Protein AF-A0A6G2D8X6-F1 (afdb_monomer_lite)

Foldseek 3Di:
DDDDDDPPPHPNCQCPPPPHCNVVVVVVVVVVVVVVVVVVVVVVVVD

pLDDT: mean 95.48, std 5.44, range [64.06, 98.69]

InterPro domains:
  IPR006131 Aspartate/ornithine carbamoyltransferase, Asp/Orn-binding domain [PF00185] (1-39)
  IPR036901 Aspartate/ornithine carbamoyltransferase superfamily [G3DSA:3.40.50.1370] (1-28)
  IPR036901 Aspartate/ornithine carbamoyltransferase superfamily [G3DSA:3.40.50.1370] (29-38)
  IPR036901 Aspartate/ornithine carbamoyltransferase superfamily [SSF53671] (1-42)

Radius of gyration: 16.21 Å; chains: 1; bounding box: 30×18×42 Å

Sequence (47 aa):
PAPVHRDVEIADHLVEAPKSRIVQQMTNGVFVRMAILESVLTYRNAK

Secondary structure (DSSP, 8-state):
-----BTTTB-HHHHSSTT--HHHHHHHHHHHHHHHHHHHHHHHHT-

Structure (mmCIF, N/CA/C/O backbone):
data_AF-A0A6G2D8X6-F1
#
_entry.id   AF-A0A6G2D8X6-F1
#
loop_
_atom_site.group_PDB
_atom_site.id
_atom_site.type_symbol
_atom_site.label_atom_id
_atom_site.label_alt_id
_atom_site.label_comp_id
_atom_site.label_asym_id
_atom_site.label_entity_id
_atom_site.label_seq_id
_atom_site.pdbx_PDB_ins_code
_atom_site.Cartn_x
_atom_site.Cartn_y
_atom_site.Cartn_z
_atom_site.occupancy
_atom_site.B_iso_or_equiv
_atom_site.auth_seq_id
_atom_site.auth_comp_id
_atom_site.auth_asym_id
_atom_site.auth_atom_id
_atom_site.pdbx_PDB_model_num
ATOM 1 N N . PRO A 1 1 ? -3.275 -3.718 -2.675 1.00 84.00 1 PRO A N 1
ATOM 2 C CA . PRO A 1 1 ? -2.403 -3.180 -3.750 1.00 84.00 1 PRO A CA 1
ATOM 3 C C . PRO A 1 1 ? -1.444 -4.224 -4.336 1.00 84.00 1 PRO A C 1
ATOM 5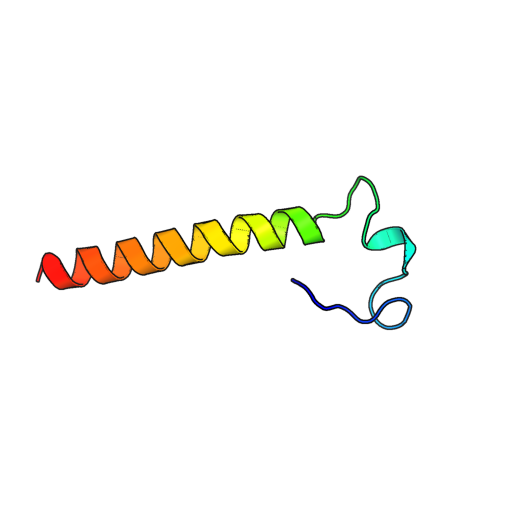 O O . PRO A 1 1 ? -1.258 -4.222 -5.539 1.00 84.00 1 PRO A O 1
ATOM 8 N N . ALA A 1 2 ? -0.861 -5.099 -3.509 1.00 91.25 2 ALA A N 1
ATOM 9 C CA . ALA A 1 2 ? -0.032 -6.230 -3.938 1.00 91.25 2 ALA A CA 1
ATOM 10 C C . ALA A 1 2 ? -0.496 -7.519 -3.225 1.00 91.25 2 ALA A C 1
ATOM 12 O O . ALA A 1 2 ? -1.128 -7.389 -2.165 1.00 91.25 2 ALA A O 1
ATOM 13 N N . PRO A 1 3 ? -0.179 -8.726 -3.741 1.00 92.69 3 PRO A N 1
ATOM 14 C CA . PRO A 1 3 ? 0.576 -9.030 -4.974 1.00 92.69 3 PRO A CA 1
ATOM 15 C C . PRO A 1 3 ? -0.165 -8.656 -6.274 1.00 92.69 3 PRO A C 1
ATOM 17 O O . PRO A 1 3 ? -1.370 -8.423 -6.238 1.00 92.69 3 PRO A O 1
ATOM 20 N N . VAL A 1 4 ? 0.573 -8.574 -7.390 1.00 94.62 4 VAL A N 1
ATOM 21 C CA . VAL A 1 4 ? 0.061 -8.356 -8.762 1.00 94.62 4 VAL A CA 1
ATOM 22 C C . VAL A 1 4 ? 0.718 -9.348 -9.732 1.00 94.62 4 VAL A C 1
ATOM 24 O O . VAL A 1 4 ? 1.878 -9.718 -9.528 1.00 94.62 4 VAL A O 1
ATOM 27 N N . HIS A 1 5 ? 0.018 -9.763 -10.787 1.00 95.94 5 HIS A N 1
ATOM 28 C CA . HIS A 1 5 ? 0.556 -10.577 -11.878 1.00 95.94 5 HIS A CA 1
ATOM 29 C C . HIS A 1 5 ? 1.282 -9.698 -12.910 1.00 95.94 5 HIS A C 1
ATOM 31 O O . HIS A 1 5 ? 0.671 -9.017 -13.743 1.00 95.94 5 HIS A O 1
ATOM 37 N N . ARG A 1 6 ? 2.617 -9.726 -12.852 1.00 95.19 6 ARG A N 1
ATOM 38 C CA . ARG A 1 6 ? 3.505 -9.036 -13.799 1.00 95.19 6 ARG A CA 1
ATOM 39 C C . ARG A 1 6 ? 3.341 -9.611 -15.209 1.00 95.19 6 ARG A C 1
ATOM 41 O O . ARG A 1 6 ? 3.158 -10.813 -15.373 1.00 95.19 6 ARG A O 1
ATOM 48 N N . ASP A 1 7 ? 3.351 -8.719 -16.195 1.00 96.44 7 ASP A N 1
ATOM 49 C CA . ASP A 1 7 ? 3.152 -8.982 -17.628 1.00 96.44 7 ASP A CA 1
ATOM 50 C C . ASP A 1 7 ? 1.814 -9.646 -18.004 1.00 96.44 7 ASP A C 1
ATOM 52 O O . ASP A 1 7 ? 1.626 -10.077 -19.141 1.00 96.44 7 ASP A O 1
ATOM 56 N N . VAL A 1 8 ? 0.850 -9.667 -17.074 1.00 97.31 8 VAL A N 1
ATOM 57 C CA . VAL A 1 8 ? -0.542 -10.068 -17.328 1.00 97.31 8 VAL A CA 1
ATOM 58 C C . VAL A 1 8 ? -1.471 -8.872 -17.148 1.00 97.31 8 VAL A C 1
ATOM 60 O O . VAL A 1 8 ? -2.102 -8.432 -18.106 1.00 97.31 8 VAL A O 1
ATOM 63 N N . GLU A 1 9 ? -1.534 -8.307 -15.938 1.00 96.38 9 GLU A N 1
ATOM 64 C CA . GLU A 1 9 ? -2.369 -7.12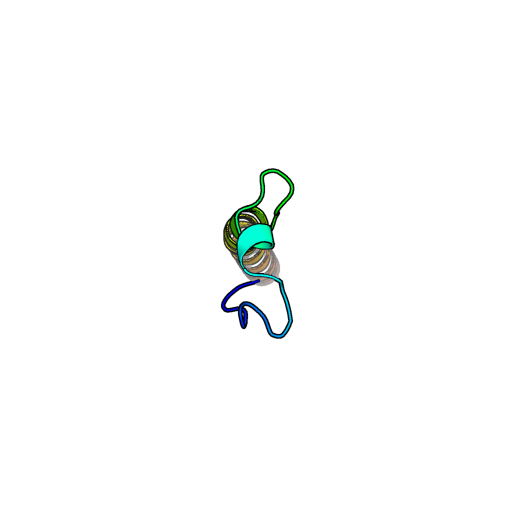8 -15.655 1.00 96.38 9 GLU A CA 1
ATOM 65 C C . GLU A 1 9 ? -1.575 -5.820 -15.606 1.00 96.38 9 GLU A C 1
ATOM 67 O O . GLU A 1 9 ? -2.127 -4.747 -15.846 1.00 96.38 9 GLU A O 1
ATOM 72 N N . ILE A 1 10 ? -0.277 -5.894 -15.300 1.00 94.94 10 ILE A N 1
ATOM 73 C CA . ILE A 1 10 ? 0.625 -4.744 -15.220 1.00 94.94 10 ILE A CA 1
ATOM 74 C C . ILE A 1 10 ? 1.959 -5.145 -15.843 1.00 94.94 10 ILE A C 1
ATOM 76 O O . ILE A 1 10 ? 2.565 -6.126 -15.417 1.00 94.94 10 ILE A O 1
ATOM 80 N N . ALA A 1 11 ? 2.432 -4.372 -16.823 1.00 97.19 11 ALA A N 1
ATOM 81 C CA . ALA A 1 11 ? 3.762 -4.569 -17.396 1.00 97.19 11 ALA A CA 1
ATOM 82 C C . ALA A 1 11 ? 4.836 -4.461 -16.303 1.00 97.19 11 ALA A C 1
ATOM 84 O O . ALA A 1 11 ? 4.794 -3.526 -15.499 1.00 97.19 11 ALA A O 1
ATOM 85 N N . ASP A 1 12 ? 5.801 -5.380 -16.289 1.00 96.06 12 ASP A N 1
ATOM 86 C CA . ASP A 1 12 ? 6.771 -5.538 -15.197 1.00 96.06 12 ASP A CA 1
ATOM 87 C C . ASP A 1 12 ? 7.449 -4.218 -14.782 1.00 96.06 12 ASP A C 1
ATOM 89 O O . ASP A 1 12 ? 7.416 -3.810 -13.616 1.00 96.06 12 ASP A O 1
ATOM 93 N N . HIS A 1 13 ? 7.947 -3.469 -15.769 1.00 96.56 13 HIS A N 1
ATOM 94 C CA . HIS A 1 13 ? 8.640 -2.196 -15.561 1.00 96.56 13 HIS A CA 1
ATOM 95 C C . HIS A 1 13 ? 7.765 -1.082 -14.954 1.00 96.56 13 HIS A C 1
ATOM 97 O O . HIS A 1 13 ? 8.297 -0.100 -14.435 1.00 96.56 13 HIS A O 1
ATOM 103 N N . LEU A 1 14 ? 6.432 -1.197 -15.006 1.00 95.56 14 LEU A N 1
ATOM 104 C CA . LEU A 1 14 ? 5.520 -0.213 -14.414 1.00 95.56 14 LEU A CA 1
ATOM 105 C C . LEU A 1 14 ? 5.346 -0.403 -12.906 1.00 95.56 14 LEU A C 1
ATOM 107 O O . LEU A 1 14 ? 4.987 0.560 -12.226 1.00 95.56 14 LEU A O 1
ATOM 111 N N . VAL A 1 15 ? 5.620 -1.595 -12.363 1.00 95.12 15 VAL A N 1
ATOM 112 C CA . VAL A 1 15 ? 5.430 -1.882 -10.931 1.00 95.12 15 VAL A CA 1
ATOM 113 C C . VAL A 1 15 ? 6.326 -0.992 -10.066 1.00 95.12 15 VAL A C 1
ATOM 115 O O . VAL A 1 15 ? 5.879 -0.468 -9.043 1.00 95.12 15 VAL A O 1
ATOM 118 N N . GLU A 1 16 ? 7.554 -0.748 -10.521 1.00 94.38 16 GLU A N 1
ATOM 119 C CA . GLU A 1 16 ? 8.594 0.013 -9.811 1.00 94.38 16 GLU A CA 1
ATOM 120 C C . GLU A 1 16 ? 8.969 1.326 -10.521 1.00 94.38 16 GLU A C 1
ATOM 122 O O . GLU A 1 16 ? 9.916 2.008 -10.135 1.00 94.38 16 GLU A O 1
ATOM 127 N N . ALA A 1 17 ? 8.205 1.726 -11.543 1.00 97.12 17 ALA A N 1
ATOM 128 C CA . ALA A 1 17 ? 8.440 2.975 -12.259 1.00 97.12 17 ALA A CA 1
ATOM 129 C C . ALA A 1 17 ? 8.383 4.199 -11.317 1.00 97.12 17 ALA A C 1
ATOM 131 O O . ALA A 1 17 ? 7.612 4.201 -10.355 1.00 97.12 17 ALA A O 1
ATOM 132 N N . PRO A 1 18 ? 9.068 5.319 -11.630 1.00 97.75 18 PRO A N 1
ATOM 133 C CA . PRO A 1 18 ? 9.066 6.520 -10.779 1.00 97.75 18 PRO A CA 1
ATOM 134 C C . PRO A 1 18 ? 7.670 7.103 -10.482 1.00 97.75 18 PRO A C 1
ATOM 136 O O . PRO A 1 18 ? 7.444 7.757 -9.460 1.00 97.75 18 PRO A O 1
ATOM 139 N N . LYS A 1 19 ? 6.709 6.881 -11.386 1.00 97.00 19 LYS A N 1
ATOM 140 C CA . LYS A 1 19 ? 5.308 7.298 -11.220 1.00 97.00 19 LYS A CA 1
ATOM 141 C C . LYS A 1 19 ? 4.416 6.216 -10.604 1.00 97.00 19 LYS A C 1
ATOM 143 O O . LYS A 1 19 ? 3.250 6.496 -10.339 1.00 97.00 19 LYS A O 1
ATOM 148 N N . SER A 1 20 ? 4.944 5.020 -10.351 1.00 96.81 20 SER A N 1
ATOM 149 C CA . SER A 1 20 ? 4.223 3.966 -9.644 1.00 96.81 20 SER A CA 1
ATOM 150 C C . SER A 1 20 ? 3.834 4.436 -8.246 1.00 96.81 20 SER A C 1
ATOM 152 O O . SER A 1 20 ? 4.502 5.257 -7.605 1.00 96.81 20 SER A O 1
ATOM 154 N N . ARG A 1 21 ? 2.697 3.930 -7.779 1.00 96.56 21 ARG A N 1
ATOM 155 C CA . ARG A 1 21 ? 2.157 4.206 -6.447 1.00 96.56 21 ARG A CA 1
ATOM 156 C C . ARG A 1 21 ? 1.884 2.930 -5.664 1.00 96.56 21 ARG A C 1
ATOM 158 O O . ARG A 1 21 ? 1.414 3.036 -4.541 1.00 96.56 21 ARG A O 1
ATOM 165 N N . ILE A 1 22 ? 2.208 1.749 -6.198 1.00 96.50 22 ILE A N 1
ATOM 166 C CA . ILE A 1 22 ? 1.886 0.456 -5.569 1.00 96.50 22 ILE A CA 1
ATOM 167 C C . ILE A 1 22 ? 2.498 0.366 -4.163 1.00 96.50 22 ILE A C 1
ATOM 169 O O . ILE A 1 22 ? 1.786 0.084 -3.200 1.00 96.50 22 ILE A O 1
ATOM 173 N N . VAL A 1 23 ? 3.785 0.707 -4.019 1.00 95.25 23 VAL A N 1
ATOM 174 C CA . VAL A 1 23 ? 4.474 0.702 -2.714 1.00 95.25 23 VAL A CA 1
ATOM 175 C C . VAL A 1 23 ? 3.878 1.746 -1.765 1.00 95.25 23 VAL A C 1
ATOM 177 O O . VAL A 1 23 ? 3.540 1.428 -0.627 1.00 95.25 23 VAL A O 1
ATOM 180 N N . GLN A 1 24 ? 3.660 2.979 -2.238 1.00 97.06 24 GLN A N 1
ATOM 181 C CA . GLN A 1 24 ? 3.044 4.032 -1.423 1.00 97.06 24 GLN A CA 1
ATOM 182 C C . GLN A 1 24 ? 1.627 3.646 -0.966 1.00 97.06 24 GLN A C 1
ATOM 184 O O . GLN A 1 24 ? 1.258 3.886 0.179 1.00 97.06 24 GLN A O 1
ATOM 189 N N . GLN A 1 25 ? 0.837 3.002 -1.827 1.00 97.69 25 GLN A N 1
ATOM 190 C CA . GLN A 1 25 ? -0.495 2.498 -1.499 1.00 97.69 25 GLN A C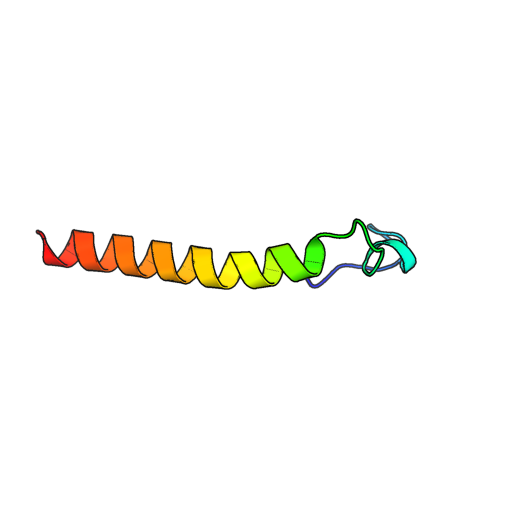A 1
ATOM 191 C C . GLN A 1 25 ? -0.451 1.397 -0.434 1.00 97.69 25 GLN A C 1
ATOM 193 O O . GLN A 1 25 ? -1.320 1.369 0.434 1.00 97.69 25 GLN A O 1
ATOM 198 N N . MET A 1 26 ? 0.540 0.497 -0.467 1.00 96.31 26 MET A N 1
ATOM 199 C CA . MET A 1 26 ? 0.720 -0.517 0.581 1.00 96.31 26 MET A CA 1
ATOM 200 C C . MET A 1 26 ? 1.006 0.133 1.937 1.00 96.31 26 MET A C 1
ATOM 202 O O . MET A 1 26 ? 0.338 -0.198 2.919 1.00 96.31 26 MET A O 1
ATOM 206 N N . THR A 1 27 ? 1.927 1.099 1.971 1.00 96.75 27 THR A N 1
ATOM 207 C CA . THR A 1 27 ? 2.249 1.883 3.171 1.00 96.75 27 THR A CA 1
ATOM 208 C C . THR A 1 27 ? 1.020 2.623 3.699 1.00 96.75 27 THR A C 1
ATOM 210 O O . THR A 1 27 ? 0.648 2.464 4.861 1.00 96.75 27 THR A O 1
ATOM 213 N N . ASN A 1 28 ? 0.313 3.351 2.831 1.00 97.88 28 ASN A N 1
ATOM 214 C CA . ASN A 1 28 ? -0.915 4.059 3.197 1.00 97.88 28 ASN A CA 1
ATOM 215 C C . ASN A 1 28 ? -1.993 3.099 3.723 1.00 97.88 28 ASN A C 1
ATOM 217 O O . ASN A 1 28 ? -2.710 3.432 4.662 1.00 97.88 28 ASN A O 1
ATOM 221 N N . GLY A 1 29 ? -2.077 1.883 3.178 1.00 97.56 29 GLY A N 1
ATOM 222 C CA . GLY A 1 29 ? -3.006 0.858 3.641 1.00 97.56 29 GLY A CA 1
ATOM 223 C C . GLY A 1 29 ? -2.779 0.420 5.092 1.00 97.56 29 GLY A C 1
ATOM 224 O O . GLY A 1 29 ? -3.734 0.010 5.749 1.00 97.56 29 GLY A O 1
ATOM 225 N N . VAL A 1 30 ? -1.552 0.488 5.626 1.00 97.62 30 VAL A N 1
ATOM 226 C CA . VAL A 1 30 ? -1.289 0.262 7.064 1.00 97.62 30 VAL A CA 1
ATOM 227 C C . VAL A 1 30 ? -1.909 1.385 7.889 1.00 97.62 30 VAL A C 1
ATOM 229 O O . VAL A 1 30 ? -2.714 1.113 8.777 1.00 97.62 30 VAL A O 1
ATOM 232 N N . PHE A 1 31 ? -1.608 2.636 7.540 1.00 98.50 31 PHE A N 1
ATOM 233 C CA . PHE A 1 31 ? -2.104 3.804 8.268 1.00 98.50 31 PHE A CA 1
ATOM 234 C C . PHE A 1 31 ? -3.629 3.910 8.246 1.00 98.50 31 PHE A C 1
ATOM 236 O O . PHE A 1 31 ? -4.240 4.170 9.278 1.00 98.50 31 PHE A O 1
ATOM 243 N N . VAL A 1 32 ? -4.260 3.621 7.106 1.00 98.44 32 VAL A N 1
ATOM 244 C CA . VAL A 1 32 ? -5.726 3.602 6.997 1.00 98.44 32 VAL A CA 1
ATOM 245 C C . VAL A 1 32 ? -6.333 2.561 7.936 1.00 98.44 32 VAL A C 1
ATOM 247 O O . VAL A 1 32 ? -7.287 2.862 8.645 1.00 98.44 32 VAL A O 1
ATOM 250 N N . ARG A 1 33 ? -5.775 1.345 7.994 1.00 98.44 33 ARG A N 1
ATOM 251 C CA . ARG A 1 33 ? -6.271 0.308 8.913 1.00 98.44 33 ARG A CA 1
ATOM 252 C C . ARG A 1 33 ? -6.102 0.712 10.375 1.00 98.44 33 ARG A C 1
ATOM 254 O O . ARG A 1 33 ? -7.019 0.482 11.154 1.00 98.44 33 ARG A O 1
ATOM 261 N N . MET A 1 34 ? -4.980 1.334 10.738 1.00 98.62 34 MET A N 1
ATOM 262 C CA . MET A 1 34 ? -4.770 1.858 12.093 1.00 98.62 34 MET A CA 1
ATOM 263 C C .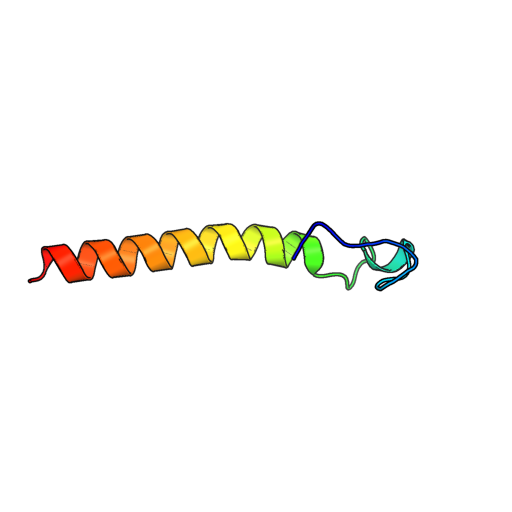 MET A 1 34 ? -5.827 2.906 12.457 1.00 98.62 34 MET A C 1
ATOM 265 O O . MET A 1 34 ? -6.473 2.768 13.490 1.00 98.62 34 MET A O 1
ATOM 269 N N . AL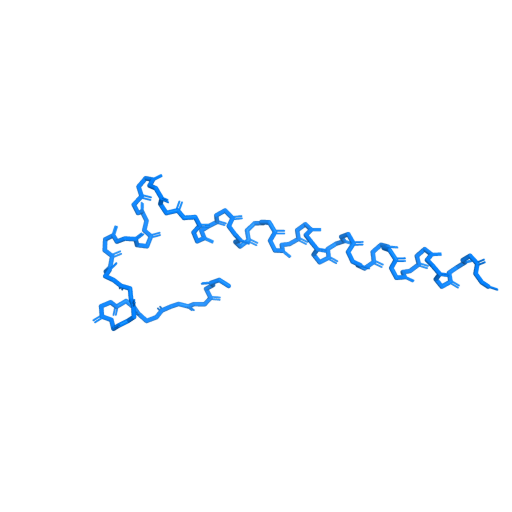A A 1 35 ? -6.068 3.881 11.576 1.00 98.69 35 ALA A N 1
ATOM 270 C CA . ALA A 1 35 ? -7.074 4.922 11.791 1.00 98.69 35 ALA A CA 1
ATOM 271 C C . ALA A 1 35 ? -8.499 4.350 11.900 1.00 98.69 35 ALA A C 1
ATOM 273 O O . ALA A 1 35 ? -9.282 4.778 12.746 1.00 98.69 35 ALA A O 1
ATOM 274 N N . ILE A 1 36 ? -8.841 3.348 11.080 1.00 98.56 36 ILE A N 1
ATOM 275 C CA . ILE A 1 36 ? -10.137 2.658 11.169 1.00 98.56 36 ILE A CA 1
ATOM 276 C C . ILE A 1 36 ? -10.278 1.950 12.520 1.00 98.56 36 ILE A C 1
ATOM 278 O O . ILE A 1 36 ? -11.311 2.088 13.174 1.00 98.56 36 ILE A O 1
ATOM 282 N N . LEU A 1 37 ? -9.257 1.204 12.953 1.00 98.56 37 LEU A N 1
ATOM 283 C CA . LEU A 1 37 ? -9.282 0.505 14.240 1.00 98.56 37 LEU A CA 1
ATOM 284 C C . LEU A 1 37 ? -9.418 1.485 15.408 1.00 98.56 37 LEU A C 1
ATOM 286 O O . LEU A 1 37 ? -10.259 1.277 16.280 1.00 98.56 37 LEU A O 1
ATOM 290 N N . GLU A 1 38 ? -8.644 2.569 15.400 1.00 98.44 38 GLU A N 1
ATOM 291 C CA . GLU A 1 38 ? -8.729 3.636 16.398 1.00 98.44 38 GLU A CA 1
ATOM 292 C C . GLU A 1 38 ? -10.131 4.254 16.442 1.00 98.44 38 GLU A C 1
ATOM 294 O O . GLU A 1 38 ? -10.720 4.373 17.519 1.00 98.44 38 GLU A O 1
ATOM 299 N N . SER A 1 39 ? -10.699 4.582 15.278 1.00 98.38 39 SER A N 1
ATOM 300 C CA . SER A 1 39 ? -12.038 5.162 15.161 1.00 98.38 39 SER A CA 1
ATOM 301 C C . SER A 1 39 ? -13.110 4.237 15.743 1.00 98.38 39 SER A C 1
ATOM 303 O O . SER A 1 39 ? -13.929 4.674 16.553 1.00 98.38 39 SER A O 1
ATOM 305 N N . VAL A 1 40 ? -13.074 2.946 15.396 1.00 98.25 40 VAL A N 1
ATOM 306 C CA . VAL A 1 40 ? -14.044 1.956 15.886 1.00 98.25 40 VAL A CA 1
ATOM 307 C C . VAL A 1 40 ? -13.910 1.738 17.395 1.00 98.25 40 VAL A C 1
ATOM 309 O O . VAL A 1 40 ? -14.923 1.681 18.092 1.00 98.25 40 VAL A O 1
ATOM 312 N N . LEU A 1 41 ? -12.687 1.622 17.920 1.00 98.00 41 LEU A N 1
ATOM 313 C CA . LEU A 1 41 ? -12.455 1.422 19.355 1.00 98.00 41 LEU A CA 1
ATOM 314 C C . LEU A 1 41 ? -12.860 2.651 20.173 1.00 98.00 41 LEU A C 1
ATOM 316 O O . LEU A 1 41 ? -13.528 2.512 21.195 1.00 98.00 41 LEU A O 1
ATOM 320 N N . THR A 1 42 ? -12.525 3.848 19.693 1.00 97.94 42 THR A N 1
ATOM 321 C CA . THR A 1 42 ? -12.921 5.111 20.327 1.00 97.94 42 THR A CA 1
ATOM 322 C C . THR A 1 42 ? -14.437 5.256 20.354 1.00 97.94 42 THR A C 1
ATOM 324 O O . THR A 1 42 ? -15.004 5.537 21.407 1.00 97.94 42 THR A O 1
ATOM 327 N N . TYR A 1 43 ? -15.112 4.988 19.231 1.00 97.38 43 TYR A N 1
ATOM 328 C CA . TYR A 1 43 ? -16.572 5.021 19.166 1.00 97.38 43 TYR A CA 1
ATOM 329 C C . TYR A 1 43 ? -17.220 4.033 20.146 1.00 97.38 43 TYR A C 1
ATOM 331 O O . TYR A 1 43 ? -18.188 4.381 20.817 1.00 97.38 43 TYR A O 1
ATOM 339 N N . ARG A 1 44 ? -16.676 2.812 20.264 1.00 95.06 44 ARG A N 1
ATOM 340 C CA . ARG A 1 44 ? -17.170 1.808 21.220 1.00 95.06 44 ARG A CA 1
ATOM 341 C C . ARG A 1 44 ? -16.994 2.234 22.676 1.00 95.06 44 ARG A C 1
ATOM 343 O O . ARG A 1 44 ? -17.875 1.935 23.464 1.00 95.06 44 ARG A O 1
ATOM 350 N N . ASN A 1 45 ? -15.884 2.886 23.019 1.00 92.38 45 ASN A N 1
ATOM 351 C CA . ASN A 1 45 ? -15.594 3.331 24.388 1.00 92.38 45 ASN A CA 1
ATOM 352 C C . ASN A 1 45 ? -16.363 4.600 24.788 1.00 92.38 45 ASN A C 1
ATOM 354 O O . ASN A 1 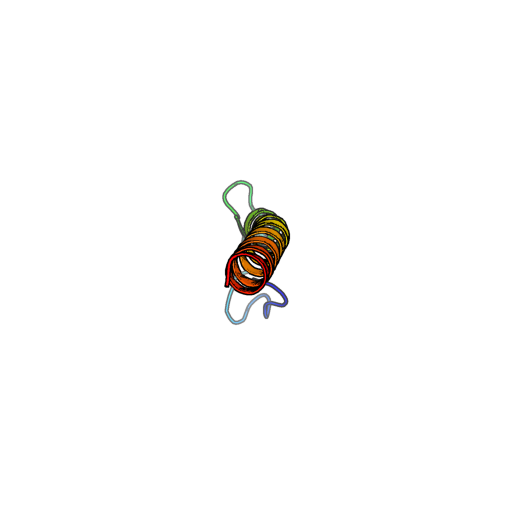45 ? -16.522 4.865 25.975 1.00 92.38 45 ASN A O 1
ATOM 358 N N . ALA A 1 46 ? -16.802 5.402 23.816 1.00 86.50 46 ALA A N 1
ATOM 359 C CA . ALA A 1 46 ? -17.609 6.599 24.049 1.00 86.50 46 ALA A CA 1
ATOM 360 C C . ALA A 1 46 ? -19.108 6.297 24.257 1.00 86.50 46 ALA A C 1
ATOM 362 O O . ALA A 1 46 ? -19.876 7.218 24.539 1.00 86.50 46 ALA A O 1
ATOM 363 N N . LYS A 1 47 ? -19.525 5.038 24.079 1.00 64.06 47 LYS A N 1
ATOM 364 C CA . LYS A 1 47 ? -20.892 4.552 24.273 1.00 64.06 47 LYS A CA 1
ATOM 365 C C . LYS A 1 47 ? -20.989 3.735 25.556 1.00 64.06 47 LYS A C 1
ATOM 367 O O . LYS A 1 47 ? -22.031 3.871 26.231 1.00 64.06 47 LYS A O 1
#

Organism: Streptococcus pneumoniae (NCBI:txid1313)